Protein AF-A0ABD5DYF9-F1 (afdb_monomer_lite)

pLDDT: mean 90.73, std 5.25, range [64.06, 96.25]

Organism: Acinetobacter baumannii (NCBI:txid470)

Foldseek 3Di:
DLCVLLVVLVVCCVVCVQAQEDEEAALSSLLSVLVNCVVVVHDPNPRYDYAYEDPDPSQCPDVVRHHYHHDPPVVVD

InterPro domains:
  IPR028082 Periplasmic binding protein-like I [SSF53822] (2-77)
  IPR046335 Transcriptional regulator LacI/GalR-like, sensor domain [PF13377] (20-77)

Secondary structure (DSSP, 8-state):
-HHHHHHHHHHHHHH-TT--EEEESSHHHHHHHHHHHHHHTPPTTTTSEEEEEE--HHHHHSSSPPEEEE--TTT--

Radius of gyration: 12.58 Å; chains: 1; bounding box: 28×21×38 Å

Sequence (77 aa):
TIATGVNIFKDMMITWGDLDALICTSDEMACGCMMACHSAGIKVPNTVAIASLGGGVLSTVCSPALTTVEFPWHDIG

Structure (mmCIF, N/CA/C/O backbone):
data_AF-A0ABD5DYF9-F1
#
_entry.id   AF-A0ABD5DYF9-F1
#
loop_
_atom_site.group_PDB
_atom_site.id
_atom_site.type_symbol
_atom_site.label_atom_id
_atom_site.label_alt_id
_atom_site.label_comp_id
_atom_site.label_asym_id
_atom_site.label_entity_id
_atom_site.label_seq_id
_atom_site.pdbx_PDB_ins_code
_atom_site.Cartn_x
_atom_site.Cartn_y
_atom_site.Cartn_z
_atom_site.occupancy
_atom_site.B_iso_or_equiv
_atom_site.auth_seq_id
_atom_site.auth_comp_id
_atom_site.auth_asym_id
_atom_site.auth_atom_id
_atom_site.pdbx_PDB_model_num
ATOM 1 N N . THR A 1 1 ? 8.767 6.943 1.492 1.00 87.56 1 THR A N 1
ATOM 2 C CA . THR A 1 1 ? 9.357 5.694 2.012 1.00 87.56 1 THR A CA 1
ATOM 3 C C . THR A 1 1 ? 8.294 4.881 2.732 1.00 87.56 1 THR A C 1
ATOM 5 O O . THR A 1 1 ? 7.271 5.435 3.134 1.00 87.56 1 THR A O 1
ATOM 8 N N . ILE A 1 2 ? 8.533 3.580 2.919 1.00 92.81 2 ILE A N 1
ATOM 9 C CA . ILE A 1 2 ? 7.576 2.640 3.535 1.00 92.81 2 ILE A CA 1
ATOM 10 C C . ILE A 1 2 ? 7.206 3.050 4.970 1.00 92.81 2 ILE A C 1
ATOM 12 O O . ILE A 1 2 ? 6.027 3.126 5.306 1.00 92.81 2 ILE A O 1
ATOM 16 N N . ALA A 1 3 ? 8.197 3.378 5.807 1.00 94.06 3 ALA A N 1
ATOM 17 C CA . ALA A 1 3 ? 7.963 3.750 7.206 1.00 94.06 3 ALA A CA 1
ATOM 18 C C . ALA A 1 3 ? 7.056 4.986 7.351 1.00 94.06 3 ALA A C 1
ATOM 20 O O . ALA A 1 3 ? 6.187 5.024 8.220 1.00 94.06 3 ALA A O 1
ATOM 21 N N . THR A 1 4 ? 7.216 5.975 6.468 1.00 94.56 4 THR A N 1
ATOM 22 C CA . THR A 1 4 ? 6.347 7.156 6.438 1.00 94.56 4 THR A CA 1
ATOM 23 C C . THR A 1 4 ? 4.907 6.782 6.098 1.00 94.56 4 THR A C 1
ATOM 25 O O . THR A 1 4 ? 4.003 7.254 6.778 1.00 94.56 4 THR A O 1
ATOM 28 N N . GLY A 1 5 ? 4.693 5.901 5.112 1.00 94.31 5 GLY A N 1
ATOM 29 C CA . GLY A 1 5 ? 3.354 5.423 4.746 1.00 94.31 5 GLY A CA 1
ATOM 30 C C . GLY A 1 5 ? 2.638 4.734 5.911 1.00 94.31 5 GLY A C 1
ATOM 31 O O . GLY A 1 5 ? 1.471 5.014 6.168 1.00 94.31 5 GLY A O 1
ATOM 32 N N . VAL A 1 6 ? 3.358 3.913 6.685 1.00 96.25 6 VAL A N 1
ATOM 33 C CA . VAL A 1 6 ? 2.804 3.253 7.881 1.00 96.25 6 VAL A CA 1
ATOM 34 C C . VAL A 1 6 ? 2.309 4.270 8.912 1.00 96.25 6 VAL A C 1
ATOM 36 O O . VAL A 1 6 ? 1.224 4.101 9.469 1.00 96.25 6 VAL A O 1
ATOM 39 N N . ASN A 1 7 ? 3.111 5.296 9.201 1.00 96.12 7 ASN A N 1
ATOM 40 C CA . ASN A 1 7 ? 2.789 6.274 10.241 1.00 96.12 7 ASN A CA 1
ATOM 41 C C . ASN A 1 7 ? 1.650 7.198 9.806 1.00 96.12 7 ASN A C 1
ATOM 43 O O . ASN A 1 7 ? 0.670 7.332 10.531 1.00 96.12 7 ASN A O 1
ATOM 47 N N . ILE A 1 8 ? 1.736 7.747 8.591 1.00 95.12 8 ILE A N 1
ATOM 48 C CA . ILE A 1 8 ? 0.706 8.637 8.051 1.00 95.12 8 ILE A CA 1
ATOM 49 C C . ILE A 1 8 ? -0.649 7.937 7.975 1.00 95.12 8 ILE A C 1
ATOM 51 O O . ILE A 1 8 ? -1.651 8.542 8.337 1.00 95.12 8 ILE A O 1
ATOM 55 N N . PHE A 1 9 ? -0.699 6.667 7.562 1.00 94.88 9 PHE A N 1
ATOM 56 C CA . PHE A 1 9 ? -1.967 5.945 7.488 1.00 94.88 9 PHE A CA 1
ATOM 57 C C . PHE A 1 9 ? -2.667 5.868 8.853 1.00 94.88 9 PHE A C 1
ATOM 59 O O . PHE A 1 9 ? -3.875 6.068 8.944 1.00 94.88 9 PHE A O 1
ATOM 66 N N . LYS A 1 10 ? -1.912 5.631 9.933 1.00 93.56 10 LYS A N 1
ATOM 67 C CA . LYS A 1 10 ? -2.471 5.594 11.292 1.00 93.56 10 LYS A CA 1
ATOM 68 C C . LYS A 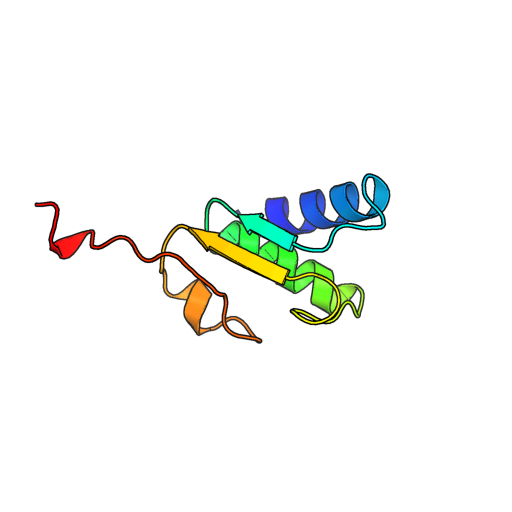1 10 ? -3.042 6.949 11.700 1.00 93.56 10 LYS A C 1
ATOM 70 O O . LYS A 1 10 ? -4.154 6.999 12.218 1.00 93.56 10 LYS A O 1
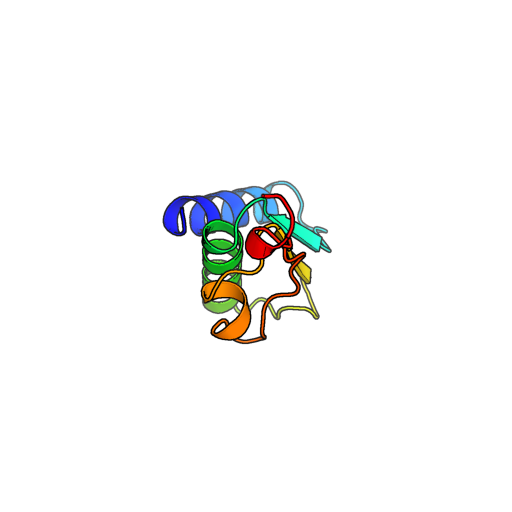ATOM 75 N N . ASP A 1 11 ? -2.312 8.025 11.423 1.00 94.56 11 ASP A N 1
ATOM 76 C CA . ASP A 1 11 ? -2.755 9.388 11.730 1.00 94.56 11 ASP A CA 1
ATOM 77 C C . ASP A 1 11 ? -4.005 9.767 10.916 1.00 94.56 11 ASP A C 1
ATOM 79 O O . ASP A 1 11 ? -4.948 10.359 11.446 1.00 94.56 11 ASP A O 1
ATOM 83 N N . MET A 1 12 ? -4.054 9.367 9.640 1.00 93.69 12 MET A N 1
ATOM 84 C CA . MET A 1 12 ? -5.204 9.571 8.756 1.00 93.69 12 MET A CA 1
ATOM 85 C C . MET A 1 12 ? -6.447 8.843 9.255 1.00 93.69 12 MET A C 1
ATOM 87 O O . MET A 1 12 ? -7.499 9.462 9.313 1.00 93.69 12 MET A O 1
ATOM 91 N N . MET A 1 13 ? -6.337 7.583 9.680 1.00 90.94 13 MET A N 1
ATOM 92 C CA . MET A 1 13 ? -7.484 6.827 10.203 1.00 90.94 13 MET A CA 1
ATOM 93 C C . MET A 1 13 ? -8.059 7.420 11.499 1.00 90.94 13 MET A C 1
ATOM 95 O O . MET A 1 13 ? -9.247 7.270 11.769 1.00 90.94 13 MET A O 1
ATOM 99 N N . ILE A 1 14 ? -7.231 8.089 12.310 1.00 92.44 14 ILE A N 1
ATOM 100 C CA . ILE A 1 14 ? -7.690 8.802 13.514 1.00 92.44 14 ILE A CA 1
ATOM 101 C C . ILE A 1 14 ? -8.384 10.115 13.131 1.00 92.44 14 ILE A C 1
ATOM 103 O O . ILE A 1 14 ? -9.372 10.501 13.753 1.00 92.44 14 ILE A O 1
ATOM 107 N N . THR A 1 15 ? -7.856 10.805 12.121 1.00 94.44 15 THR A N 1
ATOM 108 C CA . THR A 1 15 ? -8.350 12.118 11.683 1.00 94.44 15 THR A CA 1
ATOM 109 C C . THR A 1 15 ? -9.625 12.000 10.843 1.00 94.44 15 THR A C 1
ATOM 111 O O . THR A 1 15 ? -10.529 12.825 10.967 1.00 94.44 15 THR A O 1
ATOM 114 N N . TRP A 1 16 ? -9.705 10.959 10.015 1.00 91.19 16 TRP A N 1
ATOM 115 C CA . TRP A 1 16 ? -10.767 10.676 9.054 1.00 91.19 16 TRP A CA 1
ATOM 116 C C . TRP A 1 16 ? -11.218 9.222 9.216 1.00 91.19 16 TRP A C 1
ATOM 118 O O . TRP A 1 16 ? -10.715 8.311 8.561 1.00 91.19 16 TRP A O 1
ATOM 128 N N . GLY A 1 17 ? -12.160 9.002 10.136 1.00 85.25 17 GLY A N 1
ATOM 129 C CA . GLY A 1 17 ? -12.678 7.664 10.447 1.00 85.25 17 GLY A CA 1
ATOM 130 C C . GLY A 1 17 ? -13.506 7.023 9.325 1.00 85.25 17 GLY A C 1
ATOM 131 O O . GLY A 1 17 ? -13.768 5.825 9.375 1.00 85.25 17 GLY A O 1
ATOM 132 N N . ASP A 1 18 ? -13.905 7.808 8.326 1.00 90.12 18 ASP A N 1
ATOM 133 C CA . ASP A 1 18 ? -14.685 7.443 7.141 1.00 90.12 18 ASP A CA 1
ATOM 134 C C . ASP A 1 18 ? -13.848 7.470 5.847 1.00 90.12 18 ASP A C 1
ATOM 136 O O . ASP A 1 18 ? -14.373 7.644 4.752 1.00 90.12 18 ASP A O 1
ATOM 140 N N . LEU A 1 19 ? -12.524 7.315 5.955 1.00 92.69 19 LEU A N 1
ATOM 141 C CA . LEU A 1 19 ? -11.635 7.266 4.796 1.00 92.69 19 LEU A CA 1
ATOM 142 C C . LEU A 1 19 ? -11.906 6.027 3.923 1.00 92.69 19 LEU A C 1
ATOM 144 O O . LEU A 1 19 ? -11.512 4.920 4.279 1.00 92.69 19 LEU A O 1
ATOM 148 N N . ASP A 1 20 ? -12.478 6.229 2.736 1.00 94.00 20 ASP A N 1
ATOM 149 C CA . ASP A 1 20 ? -12.766 5.137 1.792 1.00 94.00 20 ASP A CA 1
ATOM 150 C C . ASP A 1 20 ? -11.599 4.810 0.843 1.00 94.00 20 ASP A C 1
ATOM 152 O O . ASP A 1 20 ? -11.487 3.684 0.352 1.00 94.00 20 ASP A O 1
ATOM 156 N N . ALA A 1 21 ? -10.733 5.785 0.534 1.00 93.56 21 ALA A N 1
ATOM 157 C CA . ALA A 1 21 ? -9.662 5.612 -0.447 1.00 93.56 21 ALA A CA 1
ATOM 158 C C . ALA A 1 21 ? -8.440 6.511 -0.203 1.00 93.56 21 ALA A C 1
ATOM 160 O O . ALA A 1 21 ? -8.566 7.668 0.193 1.00 93.56 21 ALA A O 1
ATOM 161 N N . LEU A 1 22 ? -7.253 5.997 -0.532 1.00 93.88 22 LEU A N 1
ATOM 162 C CA . LEU A 1 22 ? -5.976 6.701 -0.460 1.00 93.88 22 LEU A CA 1
ATOM 163 C C . LEU A 1 22 ? -5.190 6.544 -1.767 1.00 93.88 22 LEU A C 1
ATOM 165 O O . LEU A 1 22 ? -4.946 5.431 -2.234 1.00 93.88 22 LEU A O 1
ATOM 169 N N . ILE A 1 23 ? -4.739 7.670 -2.322 1.00 94.38 23 ILE A N 1
ATOM 170 C CA . ILE A 1 23 ? -3.837 7.703 -3.478 1.00 94.38 23 ILE A CA 1
ATOM 171 C C . ILE A 1 23 ? -2.455 8.140 -2.995 1.00 94.38 23 ILE A C 1
ATOM 173 O O . ILE A 1 23 ? -2.270 9.259 -2.518 1.00 94.38 23 ILE A O 1
ATOM 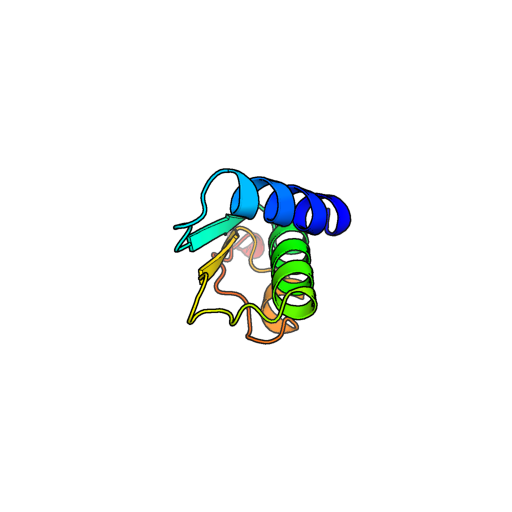177 N N . CYS A 1 24 ? -1.475 7.252 -3.119 1.00 93.19 24 CYS A N 1
ATOM 178 C CA . CYS A 1 24 ? -0.090 7.514 -2.757 1.00 93.19 24 CYS A CA 1
ATOM 179 C C . CYS A 1 24 ? 0.729 7.946 -3.977 1.00 93.19 24 CYS A C 1
ATOM 181 O O . CYS A 1 24 ? 0.598 7.401 -5.068 1.00 93.19 24 CYS A O 1
ATOM 183 N N . THR A 1 25 ? 1.654 8.880 -3.774 1.00 91.12 25 THR A N 1
ATOM 184 C CA . THR A 1 25 ? 2.543 9.373 -4.839 1.00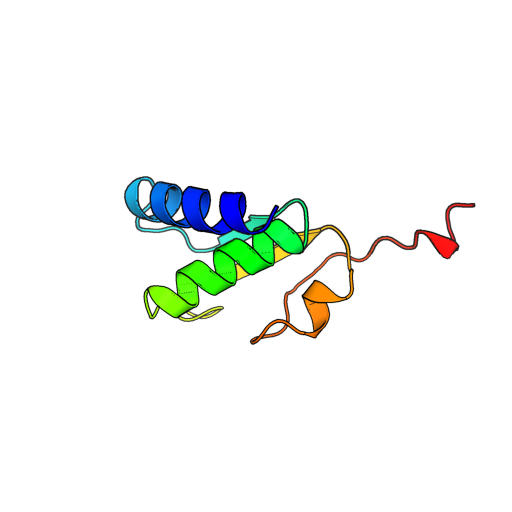 91.12 25 THR A CA 1
ATOM 185 C C . THR A 1 25 ? 3.683 8.418 -5.194 1.00 91.12 25 THR A C 1
ATOM 187 O O . THR A 1 25 ? 4.405 8.678 -6.149 1.00 91.12 25 THR A O 1
ATOM 190 N N . SER A 1 26 ? 3.875 7.341 -4.426 1.00 91.06 26 SER A N 1
ATOM 191 C CA . SER A 1 26 ? 4.841 6.286 -4.729 1.00 91.06 26 SER A CA 1
ATOM 192 C C . SER A 1 26 ? 4.391 4.932 -4.189 1.00 91.06 26 SER A C 1
ATOM 194 O O . SER A 1 26 ? 3.685 4.852 -3.176 1.00 91.06 26 SER A O 1
ATOM 196 N N . ASP A 1 27 ? 4.856 3.859 -4.829 1.00 91.81 27 ASP A N 1
ATOM 197 C CA . ASP A 1 27 ? 4.549 2.482 -4.422 1.00 91.81 27 ASP A CA 1
ATOM 198 C C . ASP A 1 27 ? 5.074 2.149 -3.026 1.00 91.81 27 ASP A C 1
ATOM 200 O O . ASP A 1 27 ? 4.448 1.397 -2.289 1.00 91.81 27 ASP A O 1
ATOM 204 N N . GLU A 1 28 ? 6.203 2.732 -2.620 1.00 93.56 28 GLU A N 1
ATOM 205 C CA . GLU A 1 28 ? 6.742 2.533 -1.274 1.00 93.56 28 GLU A CA 1
ATOM 206 C C . GLU A 1 28 ? 5.788 3.047 -0.197 1.00 93.56 28 GLU A C 1
ATOM 208 O O . GLU A 1 28 ? 5.589 2.388 0.822 1.00 93.56 28 GLU A O 1
ATOM 213 N N . MET A 1 29 ? 5.202 4.233 -0.396 1.00 94.38 29 MET A N 1
ATOM 214 C CA . MET A 1 29 ? 4.241 4.768 0.567 1.00 94.38 29 MET A CA 1
ATOM 215 C C . MET A 1 29 ? 2.957 3.950 0.574 1.00 94.38 29 MET A C 1
ATOM 217 O O . MET A 1 29 ? 2.467 3.631 1.656 1.00 94.38 29 MET A O 1
ATOM 221 N N . ALA A 1 30 ? 2.459 3.564 -0.605 1.00 94.50 30 ALA A N 1
ATOM 222 C CA . ALA A 1 30 ? 1.295 2.693 -0.719 1.00 94.50 30 ALA A CA 1
ATOM 223 C C . ALA A 1 30 ? 1.525 1.363 0.004 1.00 94.50 30 ALA A C 1
ATOM 225 O O . ALA A 1 30 ? 0.704 0.958 0.820 1.00 94.50 30 ALA A O 1
ATOM 226 N N . CYS A 1 31 ? 2.684 0.735 -0.204 1.00 94.50 31 CYS A N 1
ATOM 227 C CA . CYS A 1 31 ? 3.088 -0.484 0.488 1.00 94.50 31 CYS A CA 1
ATOM 228 C C . CYS A 1 31 ? 3.120 -0.288 2.012 1.00 94.50 31 CYS A C 1
ATOM 230 O O . CYS A 1 31 ? 2.570 -1.102 2.751 1.00 94.50 31 CYS A O 1
ATOM 232 N N . GLY A 1 32 ? 3.662 0.831 2.501 1.00 95.38 32 GLY A N 1
ATOM 233 C CA . GLY A 1 32 ? 3.603 1.176 3.925 1.00 95.38 32 GLY A CA 1
ATOM 234 C C . GLY A 1 32 ? 2.172 1.274 4.467 1.00 95.38 32 GLY A C 1
ATOM 235 O O . GLY A 1 32 ? 1.871 0.731 5.531 1.00 95.38 32 GLY A O 1
ATOM 236 N N . CYS A 1 33 ? 1.266 1.903 3.720 1.00 95.44 33 CYS A N 1
ATOM 237 C CA . CYS A 1 33 ? -0.147 1.996 4.096 1.00 95.44 33 CYS A CA 1
ATOM 238 C C . CYS A 1 33 ? -0.819 0.612 4.106 1.00 95.44 33 CYS A C 1
ATOM 240 O O . CYS A 1 33 ? -1.527 0.279 5.055 1.00 95.44 33 CYS A O 1
ATOM 242 N N . MET A 1 34 ? -0.532 -0.234 3.111 1.00 94.56 34 MET A N 1
ATOM 243 C CA . MET A 1 34 ? -1.004 -1.624 3.044 1.00 94.56 34 MET A CA 1
ATOM 244 C C . M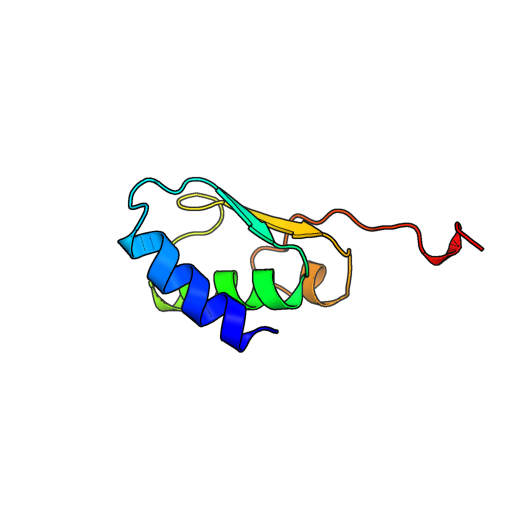ET A 1 34 ? -0.535 -2.441 4.251 1.00 94.56 34 MET A C 1
ATOM 246 O O . MET A 1 34 ? -1.327 -3.144 4.876 1.00 94.56 34 MET A O 1
ATOM 250 N N . MET A 1 35 ? 0.739 -2.309 4.635 1.00 94.56 35 MET A N 1
ATOM 251 C CA . MET A 1 35 ? 1.291 -2.968 5.822 1.00 94.56 35 MET A CA 1
ATOM 252 C C . MET A 1 35 ? 0.573 -2.522 7.100 1.00 94.56 35 MET A C 1
ATOM 254 O O . MET A 1 35 ? 0.268 -3.353 7.958 1.00 94.56 35 MET A O 1
ATOM 258 N N . ALA A 1 36 ? 0.276 -1.227 7.229 1.00 95.19 36 ALA A N 1
ATOM 259 C CA . ALA A 1 36 ? -0.482 -0.706 8.361 1.00 95.19 36 ALA A CA 1
ATOM 260 C C . ALA A 1 36 ? -1.922 -1.240 8.379 1.00 95.19 36 ALA A C 1
ATOM 262 O O . ALA A 1 36 ? -2.387 -1.661 9.439 1.00 95.19 36 ALA A O 1
ATOM 263 N N . CYS A 1 37 ? -2.588 -1.311 7.221 1.00 94.38 37 CYS A N 1
ATOM 264 C CA . CYS A 1 37 ? -3.912 -1.924 7.089 1.00 94.38 37 CYS A CA 1
ATOM 265 C C . CYS A 1 37 ? -3.896 -3.382 7.554 1.00 94.38 37 CYS A C 1
ATOM 267 O O . CYS A 1 37 ? -4.703 -3.774 8.395 1.00 94.38 37 CYS A O 1
ATOM 269 N N . HIS A 1 38 ? -2.928 -4.164 7.072 1.00 93.31 38 HIS A N 1
ATOM 270 C CA . HIS A 1 38 ? -2.768 -5.570 7.441 1.00 93.31 38 HIS A CA 1
ATOM 271 C C . HIS A 1 38 ? -2.542 -5.737 8.943 1.00 93.31 38 HIS A C 1
ATOM 273 O O . HIS A 1 38 ? -3.192 -6.567 9.575 1.00 93.31 38 HIS A O 1
ATOM 279 N N . SER A 1 39 ? -1.669 -4.917 9.533 1.00 94.12 39 SER A N 1
ATOM 280 C CA . SER A 1 39 ? -1.414 -4.936 10.976 1.00 94.12 39 SER A CA 1
ATOM 281 C C . SER A 1 39 ? -2.639 -4.546 11.807 1.00 94.12 39 SER A C 1
ATOM 283 O O . SER A 1 39 ? -2.737 -4.976 12.954 1.00 94.12 39 SER A O 1
ATOM 285 N N . ALA A 1 40 ? -3.537 -3.722 11.266 1.00 92.56 40 ALA A N 1
ATOM 286 C CA . ALA A 1 40 ? -4.765 -3.286 11.926 1.00 92.56 40 ALA A CA 1
ATOM 287 C C . ALA A 1 40 ? -5.970 -4.204 11.638 1.00 92.56 40 ALA A C 1
ATOM 289 O O . ALA A 1 40 ? -7.054 -3.968 12.166 1.00 92.56 40 ALA A O 1
ATOM 290 N N . GLY A 1 41 ? -5.810 -5.235 10.799 1.00 93.38 41 GLY A N 1
ATOM 291 C CA . GLY A 1 41 ? -6.915 -6.090 10.355 1.00 93.38 41 GLY A CA 1
ATOM 292 C C . GLY A 1 41 ? -7.903 -5.398 9.404 1.00 93.38 41 GLY A C 1
ATOM 293 O O . GLY A 1 41 ? -9.004 -5.905 9.189 1.00 93.38 41 GLY A O 1
ATOM 294 N N . ILE A 1 42 ? -7.524 -4.252 8.831 1.00 93.38 42 ILE A N 1
ATOM 295 C CA . ILE A 1 42 ? -8.317 -3.499 7.856 1.00 93.38 42 ILE A CA 1
ATOM 296 C C . ILE A 1 42 ? -8.191 -4.187 6.496 1.00 93.38 42 ILE A C 1
ATOM 298 O O . ILE A 1 42 ? -7.087 -4.447 6.014 1.00 93.38 42 ILE A O 1
ATOM 302 N N . LYS A 1 43 ? -9.330 -4.491 5.866 1.00 92.62 43 LYS A N 1
ATOM 303 C CA . LYS A 1 43 ? -9.359 -5.183 4.574 1.00 92.62 43 LYS A CA 1
ATOM 304 C C . LYS A 1 43 ? -9.212 -4.183 3.434 1.00 92.62 43 LYS A C 1
ATOM 306 O O . LYS A 1 43 ? -10.070 -3.328 3.249 1.00 92.62 43 LYS A O 1
ATOM 311 N N . VAL A 1 44 ? -8.179 -4.351 2.620 1.00 93.31 44 VAL A N 1
ATOM 312 C CA . VAL A 1 44 ? -8.039 -3.649 1.339 1.00 93.31 44 VAL A CA 1
ATOM 313 C C . VAL A 1 44 ? -8.525 -4.588 0.229 1.00 93.31 44 VAL A C 1
ATOM 315 O O . VAL A 1 44 ? -8.144 -5.760 0.247 1.00 93.31 44 VAL A O 1
ATOM 318 N N . PRO A 1 45 ? -9.361 -4.144 -0.728 1.00 92.25 45 PRO A N 1
ATOM 319 C CA . PRO A 1 45 ? -9.926 -2.798 -0.888 1.00 92.25 45 PRO A CA 1
ATOM 320 C C . PRO A 1 45 ? -11.281 -2.582 -0.186 1.00 92.25 45 PRO A C 1
ATOM 322 O O . PRO A 1 45 ? -11.860 -1.513 -0.312 1.00 92.25 45 PRO A O 1
ATOM 325 N N . ASN A 1 46 ? -11.829 -3.586 0.508 1.00 91.81 46 ASN A N 1
ATOM 326 C CA . ASN A 1 46 ? -13.214 -3.551 1.003 1.00 91.81 46 ASN A CA 1
ATOM 327 C C . ASN A 1 46 ? -13.518 -2.467 2.049 1.00 91.81 46 ASN A C 1
ATOM 329 O O . ASN A 1 46 ? -14.667 -2.053 2.150 1.00 91.81 46 ASN A O 1
ATOM 333 N N . THR A 1 47 ? -12.538 -2.091 2.868 1.00 91.25 47 THR A N 1
ATOM 334 C CA . THR A 1 47 ? -12.680 -1.077 3.921 1.00 91.25 47 THR A CA 1
ATOM 335 C C . THR A 1 47 ? -12.012 0.226 3.517 1.00 91.25 47 THR A C 1
ATOM 337 O O . THR A 1 47 ? -12.607 1.277 3.680 1.00 91.25 47 THR A O 1
ATOM 340 N N . VAL A 1 48 ? -10.789 0.149 2.991 1.00 94.06 48 VAL A N 1
ATOM 341 C CA . VAL A 1 48 ? -10.068 1.300 2.444 1.00 94.06 48 VAL A CA 1
ATOM 342 C C . VAL A 1 48 ? -9.404 0.852 1.152 1.00 94.06 48 VAL A C 1
ATOM 344 O O . VAL A 1 48 ? -8.687 -0.152 1.140 1.00 94.06 48 VAL A O 1
ATOM 347 N N . ALA A 1 49 ? -9.633 1.571 0.060 1.00 95.56 49 ALA A N 1
ATOM 348 C CA . ALA A 1 49 ? -8.946 1.351 -1.204 1.00 95.56 49 ALA A CA 1
ATOM 349 C C . ALA A 1 49 ? -7.592 2.073 -1.205 1.00 95.56 49 ALA A C 1
ATOM 351 O O . ALA A 1 49 ? -7.495 3.225 -0.794 1.00 95.56 49 ALA A O 1
ATOM 352 N N . ILE A 1 50 ? -6.535 1.419 -1.687 1.00 95.25 50 ILE A N 1
ATOM 353 C CA . ILE A 1 50 ? -5.201 2.026 -1.781 1.00 95.25 50 ILE A CA 1
ATOM 354 C C . ILE A 1 50 ? -4.710 1.915 -3.220 1.00 95.25 50 ILE A C 1
ATOM 356 O O . ILE A 1 50 ? -4.736 0.834 -3.810 1.00 95.25 50 ILE A O 1
ATOM 360 N N . ALA A 1 51 ? -4.256 3.038 -3.769 1.00 94.69 51 ALA A N 1
ATOM 361 C CA . ALA A 1 51 ? -3.649 3.121 -5.088 1.00 94.69 51 ALA A CA 1
ATOM 362 C C . ALA A 1 51 ? -2.324 3.892 -5.044 1.00 94.69 51 ALA A C 1
ATOM 364 O O . ALA A 1 51 ? -2.090 4.694 -4.137 1.00 94.69 51 ALA A O 1
ATOM 365 N N . SER A 1 52 ? -1.459 3.670 -6.030 1.00 93.31 52 SER A N 1
ATOM 366 C CA . SER A 1 52 ? -0.177 4.363 -6.163 1.00 93.31 52 SER A CA 1
ATOM 367 C C . SER A 1 52 ? 0.027 5.001 -7.539 1.00 93.31 52 SER A C 1
ATOM 369 O O . SER A 1 52 ? -0.661 4.695 -8.511 1.00 93.31 52 SER A O 1
ATOM 371 N N . LEU A 1 53 ? 0.998 5.906 -7.621 1.00 90.38 53 LEU A N 1
ATOM 372 C CA . LEU A 1 53 ? 1.517 6.462 -8.867 1.00 90.38 53 LEU A CA 1
ATOM 373 C C . LEU A 1 53 ? 2.983 6.034 -8.990 1.00 90.38 53 LEU A C 1
ATOM 375 O O . LEU A 1 53 ? 3.786 6.339 -8.108 1.00 90.38 53 LEU A O 1
ATOM 379 N N . GLY A 1 54 ? 3.336 5.312 -10.049 1.00 83.06 54 GLY A N 1
ATOM 380 C CA . GLY A 1 54 ? 4.704 4.846 -10.265 1.00 83.06 54 GLY A CA 1
ATOM 381 C C . GLY A 1 54 ? 4.786 3.635 -11.185 1.00 83.06 54 GLY A C 1
ATOM 382 O O . GLY A 1 54 ? 5.506 3.695 -12.179 1.00 83.06 54 GLY A O 1
ATOM 383 N N . GLY A 1 55 ? 4.046 2.567 -10.874 1.00 78.00 55 GLY A N 1
ATOM 384 C CA . GLY A 1 55 ? 4.097 1.311 -11.632 1.00 78.00 55 GLY A CA 1
ATOM 385 C C . GLY A 1 55 ? 5.379 0.498 -11.436 1.00 78.00 55 GLY A C 1
ATOM 386 O O . GLY A 1 55 ? 5.836 -0.173 -12.351 1.00 78.00 55 GLY A O 1
ATOM 387 N N . GLY A 1 56 ? 6.010 0.570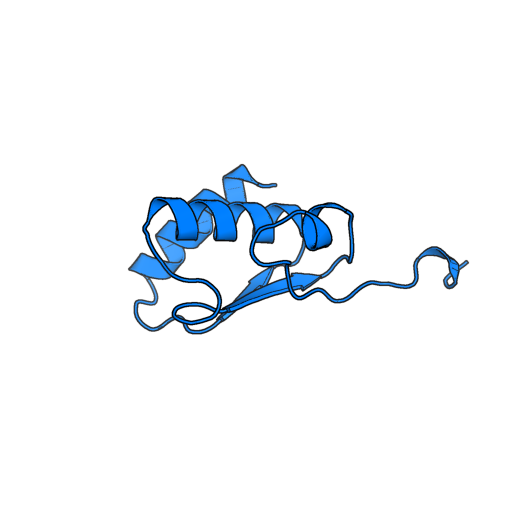 -10.266 1.00 83.50 56 GLY A N 1
ATOM 388 C CA . GLY A 1 56 ? 7.219 -0.186 -9.939 1.00 83.50 56 GLY A CA 1
ATOM 389 C C . GLY A 1 56 ? 6.938 -1.611 -9.449 1.00 83.50 56 GLY A C 1
ATOM 390 O O . GLY A 1 56 ? 5.799 -2.022 -9.239 1.00 83.50 56 GLY A O 1
ATOM 391 N N . VAL A 1 57 ? 8.005 -2.378 -9.189 1.00 85.19 57 VAL A N 1
ATOM 392 C CA . VAL A 1 57 ? 7.928 -3.793 -8.753 1.00 85.19 57 VAL A CA 1
ATOM 393 C C . VAL A 1 57 ? 7.087 -3.979 -7.487 1.00 85.19 57 VAL A C 1
ATOM 395 O O . VAL A 1 57 ? 6.394 -4.981 -7.346 1.00 85.19 57 VAL A O 1
ATOM 398 N N . LEU A 1 58 ? 7.112 -3.008 -6.568 1.00 85.31 58 LEU A N 1
ATOM 399 C CA . LEU A 1 58 ? 6.320 -3.070 -5.338 1.00 85.31 58 LEU A CA 1
ATOM 400 C C . LEU A 1 58 ? 4.818 -3.179 -5.617 1.00 85.31 58 LEU A C 1
ATOM 402 O O . LEU A 1 58 ? 4.120 -3.871 -4.879 1.00 85.31 58 LEU A O 1
ATOM 406 N N . SER A 1 59 ? 4.333 -2.566 -6.699 1.00 85.56 59 SER A N 1
ATOM 407 C CA . SER A 1 59 ? 2.915 -2.616 -7.040 1.00 85.56 59 SER A CA 1
ATOM 408 C C . SER A 1 59 ? 2.412 -4.036 -7.335 1.00 85.56 59 SER A C 1
ATOM 410 O O . SER A 1 59 ? 1.283 -4.378 -6.983 1.00 85.56 59 SER A O 1
ATOM 412 N N . THR A 1 60 ? 3.268 -4.896 -7.896 1.00 85.62 60 THR A N 1
ATOM 413 C CA . THR A 1 60 ? 2.906 -6.256 -8.325 1.00 85.62 60 THR A CA 1
ATOM 414 C C . THR A 1 60 ? 3.117 -7.316 -7.245 1.00 85.62 60 THR A C 1
ATOM 416 O O . THR A 1 60 ? 2.497 -8.376 -7.304 1.00 85.62 60 THR A O 1
ATOM 419 N N . VAL A 1 61 ? 3.973 -7.042 -6.253 1.00 89.00 61 VAL A N 1
ATOM 420 C CA . VAL A 1 61 ? 4.306 -7.993 -5.174 1.00 89.00 61 VAL A CA 1
ATOM 421 C C . VAL A 1 61 ? 3.523 -7.755 -3.882 1.00 89.00 61 VAL A C 1
ATOM 423 O O . VAL A 1 61 ? 3.524 -8.616 -3.001 1.00 89.00 61 VAL A O 1
ATOM 426 N N . CYS A 1 62 ? 2.856 -6.606 -3.740 1.00 87.06 62 CYS A N 1
ATOM 427 C CA . CYS A 1 62 ? 1.919 -6.380 -2.642 1.00 87.06 62 CYS A CA 1
ATOM 428 C C . CYS A 1 62 ? 0.737 -7.361 -2.718 1.00 87.06 62 CYS A C 1
ATOM 430 O O . CYS A 1 62 ? 0.342 -7.812 -3.791 1.00 87.06 62 CYS A O 1
ATOM 432 N N . SER A 1 63 ? 0.164 -7.695 -1.560 1.00 87.31 63 SER A N 1
ATOM 433 C CA . SER A 1 63 ? -1.027 -8.541 -1.469 1.00 87.31 63 SER A CA 1
ATOM 434 C C . SER A 1 63 ? -2.118 -7.799 -0.698 1.00 87.31 63 SER A C 1
ATOM 436 O O . SER A 1 63 ? -1.872 -7.474 0.460 1.00 87.31 63 SER A O 1
ATOM 438 N N . PRO A 1 64 ? -3.293 -7.532 -1.299 1.00 89.19 64 PRO A N 1
ATOM 439 C CA . PRO A 1 64 ? -3.570 -7.636 -2.738 1.00 89.19 64 PRO A CA 1
ATOM 440 C C . PRO A 1 64 ? -2.639 -6.748 -3.588 1.00 89.19 64 PRO A C 1
ATOM 442 O O . PRO A 1 64 ? -2.013 -5.824 -3.064 1.00 89.19 64 PRO A O 1
ATOM 445 N N . ALA A 1 65 ? -2.551 -7.042 -4.891 1.00 90.19 65 ALA A N 1
ATOM 446 C CA . ALA A 1 65 ? -1.768 -6.238 -5.831 1.00 90.19 65 ALA A CA 1
ATOM 447 C C . ALA A 1 65 ? -2.253 -4.780 -5.819 1.00 90.19 65 ALA A C 1
ATOM 449 O O . ALA A 1 65 ? -3.460 -4.523 -5.763 1.00 90.19 65 ALA A O 1
ATOM 450 N N . LEU A 1 66 ? -1.317 -3.830 -5.847 1.00 91.25 66 LEU A N 1
ATOM 451 C CA . LEU A 1 66 ? -1.639 -2.408 -5.790 1.00 91.25 66 LEU A CA 1
ATOM 452 C C . LEU A 1 66 ? -2.162 -1.932 -7.140 1.00 91.25 66 LEU A C 1
ATOM 454 O O . LEU A 1 66 ? -1.508 -2.082 -8.172 1.00 91.25 66 LEU A O 1
ATOM 458 N N . THR A 1 67 ? -3.311 -1.266 -7.110 1.00 92.00 67 THR A N 1
ATOM 459 C CA . THR A 1 67 ? -3.766 -0.456 -8.237 1.00 92.00 67 THR A CA 1
ATOM 460 C C . THR A 1 67 ? -2.775 0.684 -8.437 1.00 92.00 67 THR A C 1
ATOM 462 O O . THR A 1 67 ? -2.557 1.474 -7.520 1.00 92.00 67 THR A O 1
ATOM 465 N N . THR A 1 68 ? -2.170 0.788 -9.618 1.00 92.06 68 THR A N 1
ATOM 466 C CA . THR A 1 68 ? -1.140 1.796 -9.879 1.00 92.06 68 THR A CA 1
ATOM 467 C C . THR A 1 68 ? -1.268 2.410 -11.264 1.00 92.06 68 THR A C 1
ATOM 469 O O . THR A 1 68 ? -1.720 1.756 -12.205 1.00 92.06 68 THR A O 1
ATOM 472 N N . VAL A 1 69 ? -0.867 3.674 -11.385 1.00 90.19 69 VAL A N 1
ATOM 473 C CA . VAL A 1 69 ? -0.616 4.307 -12.682 1.00 90.19 69 VAL A CA 1
ATOM 474 C C . VAL A 1 69 ? 0.860 4.129 -13.008 1.00 90.19 69 VAL A C 1
ATOM 476 O O . VAL A 1 69 ? 1.720 4.709 -12.342 1.00 90.19 69 VAL A O 1
ATOM 479 N N . GLU A 1 70 ? 1.140 3.333 -14.033 1.00 88.25 70 GLU A N 1
ATOM 480 C CA . GLU A 1 70 ? 2.483 3.164 -14.579 1.00 88.25 70 GLU A CA 1
ATOM 481 C C . GLU A 1 70 ? 2.773 4.265 -15.599 1.00 88.25 70 GLU A C 1
ATOM 483 O O . GLU A 1 70 ? 1.985 4.519 -16.514 1.00 88.25 70 GLU A O 1
ATOM 488 N N . PHE A 1 71 ? 3.905 4.941 -15.424 1.00 83.62 71 PHE A N 1
ATOM 489 C CA . PHE A 1 71 ? 4.373 5.926 -16.390 1.00 83.62 71 PHE A CA 1
ATOM 490 C C . PHE A 1 71 ? 5.256 5.231 -17.435 1.00 83.62 71 PHE A C 1
ATOM 492 O O . PHE A 1 71 ? 6.138 4.459 -17.052 1.00 83.62 71 PHE A O 1
ATOM 499 N N . PRO A 1 72 ? 5.085 5.517 -18.740 1.00 83.12 72 PRO A N 1
ATOM 500 C CA . PRO A 1 72 ? 5.863 4.887 -19.801 1.00 83.12 72 PRO A CA 1
ATOM 501 C C . PRO A 1 72 ? 7.252 5.532 -19.900 1.00 83.12 72 PRO A C 1
ATOM 503 O O . PRO A 1 72 ? 7.597 6.165 -20.891 1.00 83.12 72 PRO A O 1
ATOM 506 N N . TRP A 1 73 ? 8.066 5.392 -18.849 1.00 82.06 73 TRP A N 1
ATOM 507 C CA . TRP A 1 73 ? 9.392 6.013 -18.750 1.00 82.06 73 TRP A CA 1
ATOM 508 C C . TRP A 1 73 ? 10.307 5.658 -19.924 1.00 82.06 73 TRP A C 1
ATOM 510 O O . TRP A 1 73 ? 11.161 6.456 -20.293 1.00 82.06 73 TRP A O 1
ATOM 520 N N . HIS A 1 74 ? 10.116 4.475 -20.508 1.00 80.81 74 HIS A N 1
ATOM 521 C CA . HIS A 1 74 ? 10.868 4.009 -21.667 1.00 80.81 74 HIS A CA 1
ATOM 522 C C . HIS A 1 74 ? 10.514 4.758 -22.964 1.00 80.81 74 HIS A C 1
ATOM 524 O O . HIS A 1 74 ? 11.377 4.916 -23.822 1.00 80.81 74 HIS A O 1
ATOM 530 N N . ASP A 1 75 ? 9.280 5.250 -23.097 1.00 83.25 75 ASP A N 1
ATOM 531 C CA . ASP A 1 75 ? 8.788 5.887 -24.327 1.00 83.25 75 ASP A CA 1
ATOM 532 C C . ASP A 1 75 ? 8.939 7.419 -24.304 1.00 83.25 75 ASP A C 1
ATOM 534 O O . ASP A 1 75 ? 8.745 8.079 -25.323 1.00 83.25 75 ASP A O 1
ATOM 538 N N . ILE A 1 76 ? 9.279 8.004 -23.148 1.00 81.56 76 ILE A N 1
ATOM 539 C CA . ILE A 1 76 ? 9.400 9.460 -22.939 1.00 81.56 76 ILE A CA 1
ATOM 540 C C . ILE A 1 76 ? 10.871 9.926 -23.115 1.00 81.56 76 ILE A C 1
ATOM 542 O O . ILE A 1 76 ? 11.343 10.817 -22.412 1.00 81.56 76 ILE A O 1
ATOM 546 N N . GLY A 1 77 ? 11.616 9.311 -24.042 1.00 64.06 77 GLY A N 1
ATOM 547 C CA . GLY A 1 77 ? 13.045 9.570 -24.302 1.00 64.06 77 GLY A CA 1
ATOM 548 C C . GLY A 1 77 ? 13.329 10.223 -25.646 1.00 64.06 77 GLY A C 1
ATOM 549 O O . GLY A 1 77 ? 12.928 9.631 -26.671 1.00 64.06 77 GLY A O 1
#